Protein AF-A0A0D3GY79-F1 (afdb_monomer_lite)

Organism: NCBI:txid65489

Radius of gyration: 21.97 Å; chains: 1; bounding box: 36×21×72 Å

Sequence (81 aa):
MAAAAAAAADSTSAVPPAVVSAAEDTLAAAESVGDHLAEMVAAAGEDPDAIAELPPLRRARAFLAMAKAAASLFAGRQLSR

Foldseek 3Di:
DVVVVVVVVVPPDPDDVVNVVVVVVVVVVLVVVVVVVVVVVVVCVVPVCVLVPDDPVVSVVVVVVVVVNVVVVVVVVVVVD

Structure (mmCIF, N/CA/C/O backbone):
data_AF-A0A0D3GY79-F1
#
_entry.id   AF-A0A0D3GY79-F1
#
loop_
_atom_site.group_PDB
_atom_site.id
_atom_site.type_symbol
_atom_site.label_atom_id
_atom_site.label_alt_id
_atom_site.label_comp_id
_atom_site.label_asym_id
_atom_site.label_entity_id
_atom_site.label_seq_id
_atom_site.pdbx_PDB_ins_code
_atom_site.Cartn_x
_atom_site.Cartn_y
_atom_site.Cartn_z
_atom_site.occupancy
_atom_site.B_iso_or_equiv
_atom_site.auth_seq_id
_atom_site.auth_comp_id
_atom_site.auth_asym_id
_atom_site.auth_atom_id
_atom_site.pdbx_PDB_model_num
ATOM 1 N N . MET A 1 1 ? -19.055 8.138 53.984 1.00 43.66 1 MET A N 1
ATOM 2 C CA . MET A 1 1 ? -19.089 8.969 52.757 1.00 43.66 1 MET A CA 1
ATOM 3 C C . MET A 1 1 ? -17.732 8.964 52.031 1.00 43.66 1 MET A C 1
ATOM 5 O O . MET A 1 1 ? -17.294 9.993 51.555 1.00 43.66 1 MET A O 1
ATOM 9 N N . ALA A 1 2 ? -17.059 7.807 51.941 1.00 35.66 2 ALA A N 1
ATOM 10 C CA . ALA A 1 2 ? -15.784 7.651 51.217 1.00 35.66 2 ALA A CA 1
ATOM 11 C C . ALA A 1 2 ? -15.901 6.652 50.046 1.00 35.66 2 ALA A C 1
ATOM 13 O O . ALA A 1 2 ? -15.201 6.779 49.051 1.00 35.66 2 ALA A O 1
ATOM 14 N N . ALA A 1 3 ? -16.863 5.721 50.115 1.00 36.81 3 ALA A N 1
ATOM 15 C CA . ALA A 1 3 ? -17.108 4.731 49.065 1.00 36.81 3 ALA A CA 1
ATOM 16 C C . ALA A 1 3 ? -17.659 5.334 47.756 1.00 36.81 3 ALA A C 1
ATOM 18 O O . ALA A 1 3 ? -17.397 4.804 46.685 1.00 36.81 3 ALA A O 1
ATOM 19 N N . ALA A 1 4 ? -18.367 6.469 47.820 1.00 36.06 4 ALA A N 1
ATOM 20 C CA . ALA A 1 4 ? -18.899 7.140 46.628 1.00 36.06 4 ALA A CA 1
ATOM 21 C C . ALA A 1 4 ? -17.834 7.938 45.846 1.00 36.06 4 ALA A C 1
ATOM 23 O O . ALA A 1 4 ? -18.014 8.187 44.661 1.00 36.06 4 ALA A O 1
ATOM 24 N N . ALA A 1 5 ? -16.716 8.311 46.483 1.00 37.41 5 ALA A N 1
ATOM 25 C CA . ALA A 1 5 ? -15.626 9.040 45.829 1.00 37.41 5 ALA A CA 1
ATOM 26 C C . ALA A 1 5 ? -14.671 8.108 45.058 1.00 37.41 5 ALA A C 1
ATOM 28 O O . ALA A 1 5 ? -14.062 8.531 44.081 1.00 37.41 5 ALA A O 1
ATOM 29 N N . ALA A 1 6 ? -14.589 6.829 45.446 1.00 41.06 6 ALA A N 1
ATOM 30 C CA . ALA A 1 6 ? -13.802 5.824 44.729 1.00 41.06 6 ALA A CA 1
ATOM 31 C C . ALA A 1 6 ? -14.456 5.378 43.406 1.00 41.06 6 ALA A C 1
ATOM 33 O O . ALA A 1 6 ? -13.755 4.958 42.496 1.00 41.06 6 ALA A O 1
ATOM 34 N N . ALA A 1 7 ? -15.779 5.529 43.266 1.00 38.97 7 ALA A N 1
ATOM 35 C CA . ALA A 1 7 ? -16.495 5.230 42.021 1.00 38.97 7 ALA A CA 1
ATOM 36 C C . ALA A 1 7 ? -16.393 6.351 40.966 1.00 38.97 7 ALA A C 1
ATOM 38 O O . ALA A 1 7 ? -16.698 6.123 39.801 1.00 38.97 7 ALA A O 1
ATOM 39 N N . ALA A 1 8 ? -15.963 7.556 41.361 1.00 44.59 8 ALA A N 1
ATOM 40 C CA . ALA A 1 8 ? -15.810 8.710 40.468 1.00 44.59 8 ALA A CA 1
ATOM 41 C C . ALA A 1 8 ? -14.350 8.963 40.038 1.00 44.59 8 ALA A C 1
ATOM 43 O O . ALA A 1 8 ? -14.095 9.846 39.224 1.00 44.59 8 ALA A O 1
ATOM 44 N N . ALA A 1 9 ? -13.391 8.207 40.585 1.00 39.00 9 ALA A N 1
ATOM 45 C CA . ALA A 1 9 ? -11.974 8.309 40.230 1.00 39.00 9 ALA A CA 1
ATOM 46 C C . ALA A 1 9 ? -11.535 7.286 39.165 1.00 39.00 9 ALA A C 1
ATOM 48 O O . ALA A 1 9 ? -10.446 7.422 38.619 1.00 39.00 9 ALA A O 1
ATOM 49 N N . ASP A 1 10 ? -12.387 6.312 38.822 1.00 40.25 10 ASP A N 1
ATOM 50 C CA . ASP A 1 10 ? -12.100 5.297 37.791 1.00 40.25 10 ASP A CA 1
ATOM 51 C C . ASP A 1 10 ? -12.503 5.743 36.370 1.00 40.25 10 ASP A C 1
ATOM 53 O O . ASP A 1 10 ? -12.308 5.046 35.381 1.00 40.25 10 ASP A O 1
ATOM 57 N N . SER A 1 11 ? -13.024 6.965 36.234 1.00 46.88 11 SER A N 1
ATOM 58 C CA . SER A 1 11 ? -13.289 7.617 34.945 1.00 46.88 11 SER A CA 1
ATOM 59 C C . SER A 1 11 ? -12.062 8.337 34.364 1.00 46.88 11 SER A C 1
ATOM 61 O O . SER A 1 11 ? -12.195 9.155 33.453 1.00 46.88 11 SER A O 1
ATOM 63 N N . THR A 1 12 ? -10.856 8.043 34.863 1.00 53.38 12 THR A N 1
ATOM 64 C CA . THR A 1 12 ? -9.589 8.532 34.303 1.00 53.38 12 THR A CA 1
ATOM 65 C C . THR A 1 12 ? -9.092 7.598 33.193 1.00 53.38 12 THR A C 1
ATOM 67 O O . THR A 1 12 ? -8.134 6.856 33.346 1.00 53.38 12 THR A O 1
ATOM 70 N N . SER A 1 13 ? -9.756 7.645 32.036 1.00 56.56 13 SER A N 1
ATOM 71 C CA . SER A 1 13 ? -9.223 7.136 30.762 1.00 56.56 13 SER A CA 1
ATOM 72 C C . SER A 1 13 ? -8.779 5.659 30.747 1.00 56.56 13 SER A C 1
ATOM 74 O O . SER A 1 13 ? -7.665 5.341 30.325 1.00 56.56 13 SER A O 1
ATOM 76 N N . ALA A 1 14 ? -9.657 4.730 31.126 1.00 71.38 14 ALA A N 1
ATOM 77 C CA . ALA A 1 14 ? -9.483 3.335 30.728 1.00 71.38 14 ALA A CA 1
ATOM 78 C C . ALA A 1 14 ? -9.818 3.215 29.230 1.00 71.38 14 ALA A C 1
ATOM 80 O O . ALA A 1 14 ? -10.982 3.320 28.836 1.00 71.38 14 ALA A O 1
ATOM 81 N N . VAL A 1 15 ? -8.796 3.072 28.378 1.00 75.06 15 VAL A N 1
ATOM 82 C CA . VAL A 1 15 ? -8.979 2.847 26.935 1.00 75.06 15 VAL A CA 1
ATOM 83 C C . VAL A 1 15 ? -9.876 1.614 26.751 1.00 75.06 15 VAL A C 1
ATOM 85 O O . VAL A 1 15 ? -9.554 0.559 27.302 1.00 75.06 15 VAL A O 1
ATOM 88 N N . PRO A 1 16 ? -11.002 1.710 26.017 1.00 86.56 16 PRO A N 1
ATOM 89 C CA . PRO A 1 16 ? -11.897 0.574 25.840 1.00 86.56 16 PRO A CA 1
ATOM 90 C C . PRO A 1 16 ? -11.160 -0.611 25.203 1.00 86.56 16 PRO A C 1
ATOM 92 O O . PRO A 1 16 ? -10.375 -0.399 24.278 1.00 86.56 16 PRO A O 1
ATOM 95 N N . PRO A 1 17 ? -11.443 -1.862 25.604 1.00 82.06 17 PRO A N 1
ATOM 96 C CA . PRO A 1 17 ? -10.750 -3.038 25.070 1.00 82.06 17 PRO A CA 1
ATOM 97 C C . PRO A 1 17 ? -10.887 -3.156 23.546 1.00 82.06 17 PRO A C 1
ATOM 99 O O . PRO A 1 17 ? -9.946 -3.552 22.873 1.00 82.06 17 PRO A O 1
ATOM 102 N N . ALA A 1 18 ? -12.014 -2.709 22.985 1.00 83.56 18 ALA A N 1
ATOM 103 C CA . ALA A 1 18 ? -12.214 -2.645 21.539 1.00 83.56 18 ALA A CA 1
ATOM 104 C C . ALA A 1 18 ? -11.211 -1.720 20.824 1.00 83.56 18 ALA A C 1
ATOM 106 O O . ALA A 1 18 ? -10.822 -1.996 19.695 1.00 83.56 18 ALA A O 1
ATOM 107 N N . VAL A 1 19 ? -10.780 -0.633 21.473 1.00 86.25 19 VAL A N 1
ATOM 108 C CA . VAL A 1 19 ? -9.764 0.279 20.927 1.00 86.25 19 VAL A CA 1
ATOM 109 C C . VAL A 1 19 ? -8.385 -0.375 20.968 1.00 86.25 19 VAL A C 1
ATOM 111 O O . VAL A 1 19 ? -7.618 -0.214 20.025 1.00 86.25 19 VAL A O 1
ATOM 114 N N . VAL A 1 20 ? -8.087 -1.149 22.018 1.00 87.06 20 VAL A N 1
ATOM 115 C CA . VAL A 1 20 ? -6.835 -1.915 22.120 1.00 87.06 20 VAL A CA 1
ATOM 116 C C . VAL A 1 20 ? -6.772 -2.986 21.031 1.00 87.06 20 VAL A C 1
ATOM 118 O O . VAL A 1 20 ? -5.814 -3.002 20.268 1.00 87.06 20 VAL A O 1
ATOM 121 N N . SER A 1 21 ? -7.822 -3.797 20.871 1.00 87.06 21 SER A N 1
ATOM 122 C CA . SER A 1 21 ? -7.874 -4.812 19.810 1.00 87.06 21 SER A CA 1
ATOM 123 C C . SER A 1 21 ? -7.801 -4.199 18.411 1.00 87.06 21 SER A C 1
ATOM 125 O O . SER A 1 21 ? -7.055 -4.682 17.571 1.00 87.06 21 SER A O 1
ATOM 127 N N . ALA A 1 22 ? -8.496 -3.082 18.164 1.00 84.88 22 ALA A N 1
ATOM 128 C CA . ALA A 1 22 ? -8.393 -2.386 16.883 1.00 84.88 22 ALA A CA 1
ATOM 129 C C . ALA A 1 22 ? -6.973 -1.852 16.618 1.00 84.88 22 ALA A C 1
ATOM 131 O O . ALA A 1 22 ? -6.527 -1.840 15.469 1.00 84.88 22 ALA A O 1
ATOM 132 N N . ALA A 1 23 ? -6.257 -1.407 17.655 1.00 85.12 23 ALA A N 1
ATOM 133 C CA . ALA A 1 23 ? -4.870 -0.972 17.532 1.00 85.12 23 ALA A CA 1
ATOM 134 C C . ALA A 1 23 ? -3.926 -2.148 17.235 1.00 85.12 23 ALA A C 1
ATOM 136 O O . ALA A 1 23 ? -3.053 -2.008 16.383 1.00 85.12 23 ALA A O 1
ATOM 137 N N . GLU A 1 24 ? -4.128 -3.299 17.879 1.00 87.69 24 GLU A N 1
ATOM 138 C CA . GLU A 1 24 ? -3.383 -4.537 17.611 1.00 87.69 24 GLU A CA 1
ATOM 139 C C . GLU A 1 24 ? -3.626 -5.048 16.184 1.00 87.69 24 GLU A C 1
ATOM 141 O O . GLU A 1 24 ? -2.668 -5.310 15.461 1.00 87.69 24 GLU A O 1
ATOM 146 N N . ASP A 1 25 ? -4.883 -5.086 15.732 1.00 87.06 25 ASP A N 1
ATOM 147 C CA . ASP A 1 25 ? -5.241 -5.461 14.357 1.00 87.06 25 ASP A CA 1
ATOM 148 C C . ASP A 1 25 ? -4.611 -4.505 13.335 1.00 87.06 25 ASP A C 1
ATOM 150 O O . ASP A 1 25 ? -4.097 -4.920 12.294 1.00 87.06 25 ASP A O 1
ATOM 154 N N . THR A 1 26 ? -4.623 -3.203 13.640 1.00 82.75 26 THR A N 1
ATOM 155 C CA . THR A 1 26 ? -4.006 -2.183 12.784 1.00 82.75 26 THR A CA 1
ATOM 156 C C . THR A 1 26 ? -2.488 -2.337 12.742 1.00 82.75 26 THR A C 1
ATOM 158 O O . THR A 1 26 ? -1.895 -2.177 11.675 1.00 82.75 26 THR A O 1
ATOM 161 N N . LEU A 1 27 ? -1.854 -2.664 13.872 1.00 82.81 27 LEU A N 1
ATOM 162 C CA . LEU A 1 27 ? -0.420 -2.930 13.943 1.00 82.81 27 LEU A CA 1
ATOM 163 C C . LEU A 1 27 ? -0.055 -4.172 13.122 1.00 82.81 27 LEU A C 1
ATOM 165 O O . LEU A 1 27 ? 0.821 -4.080 12.266 1.00 82.81 27 LEU A O 1
ATOM 169 N N . ALA A 1 28 ? -0.778 -5.280 13.295 1.00 81.44 28 ALA A N 1
ATOM 170 C CA . ALA A 1 28 ? -0.558 -6.510 12.535 1.00 81.44 28 ALA A CA 1
ATOM 171 C C . ALA A 1 28 ? -0.745 -6.296 11.021 1.00 81.44 28 ALA A C 1
ATOM 173 O O . ALA A 1 28 ? 0.042 -6.779 10.205 1.00 81.44 28 ALA A O 1
ATOM 174 N N . ALA A 1 29 ? -1.757 -5.517 10.624 1.00 76.31 29 ALA A N 1
ATOM 175 C CA . ALA A 1 29 ? -1.959 -5.143 9.228 1.00 76.31 29 ALA A CA 1
ATOM 176 C C . ALA A 1 29 ? -0.816 -4.263 8.692 1.00 76.31 29 ALA A C 1
ATOM 178 O O . ALA A 1 29 ? -0.389 -4.435 7.549 1.00 76.31 29 ALA A O 1
ATOM 179 N N . ALA A 1 30 ? -0.303 -3.331 9.500 1.00 76.81 30 ALA A N 1
ATOM 180 C CA . ALA A 1 30 ? 0.816 -2.477 9.119 1.00 76.81 30 ALA A CA 1
ATOM 181 C C . ALA A 1 30 ? 2.125 -3.268 8.962 1.00 76.81 30 ALA A C 1
ATOM 183 O O . ALA A 1 30 ? 2.858 -3.025 8.003 1.00 76.81 30 ALA A O 1
ATOM 184 N N . GLU A 1 31 ? 2.392 -4.224 9.854 1.00 80.00 31 GLU A N 1
ATOM 185 C CA . GLU A 1 31 ? 3.535 -5.141 9.768 1.00 80.00 31 GLU A CA 1
ATOM 186 C C . GLU A 1 31 ? 3.452 -6.001 8.503 1.00 80.00 31 GLU A C 1
ATOM 188 O O . GLU A 1 31 ? 4.385 -5.995 7.704 1.00 80.00 31 GLU A O 1
ATOM 193 N N . SER A 1 32 ? 2.294 -6.612 8.229 1.00 76.06 32 SER A N 1
ATOM 194 C CA . SER A 1 32 ? 2.078 -7.414 7.016 1.00 76.06 32 SER A CA 1
ATOM 195 C C . SER A 1 32 ? 2.281 -6.615 5.720 1.00 76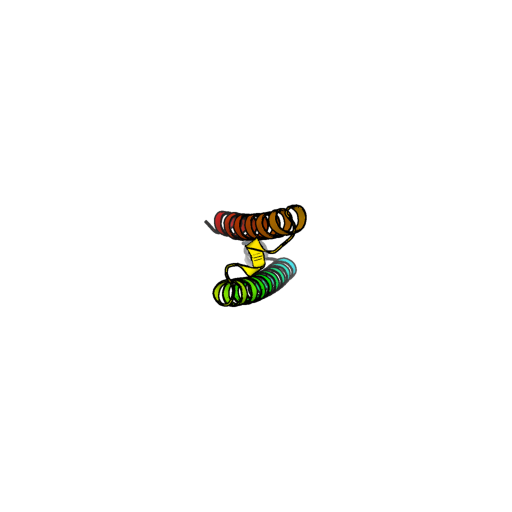.06 32 SER A C 1
ATOM 197 O O . SER A 1 32 ? 2.890 -7.105 4.766 1.00 76.06 32 SER A O 1
ATOM 199 N N . VAL A 1 33 ? 1.807 -5.365 5.671 1.00 79.12 33 VAL A N 1
ATOM 200 C CA . VAL A 1 33 ? 2.063 -4.467 4.532 1.00 79.12 33 VAL A CA 1
ATOM 201 C C . VAL A 1 33 ? 3.549 -4.115 4.430 1.00 79.12 33 VAL A C 1
ATOM 203 O O . VAL A 1 33 ? 4.072 -4.009 3.319 1.00 79.12 33 VAL A O 1
ATOM 206 N N . GLY A 1 34 ? 4.227 -3.933 5.566 1.00 75.44 34 GLY A N 1
ATOM 207 C CA . GLY A 1 34 ? 5.668 -3.706 5.642 1.00 75.44 34 GLY A CA 1
ATOM 208 C C . GLY A 1 34 ? 6.472 -4.864 5.054 1.00 75.44 34 GLY A C 1
ATOM 209 O O . GLY A 1 34 ? 7.333 -4.623 4.207 1.00 75.44 34 GLY A O 1
ATOM 210 N N . ASP A 1 35 ? 6.139 -6.099 5.423 1.00 81.69 35 ASP A N 1
ATOM 211 C CA . ASP A 1 35 ? 6.781 -7.312 4.908 1.00 81.69 35 ASP A CA 1
ATOM 212 C C . ASP A 1 35 ? 6.584 -7.445 3.395 1.00 81.69 35 ASP A C 1
ATOM 214 O O . ASP A 1 35 ? 7.546 -7.620 2.647 1.00 81.69 35 ASP A O 1
ATOM 218 N N . HIS A 1 36 ? 5.353 -7.254 2.915 1.00 75.25 36 HIS A N 1
ATOM 219 C CA . HIS A 1 36 ? 5.053 -7.348 1.487 1.00 75.25 36 HIS A CA 1
ATOM 220 C C . HIS A 1 36 ? 5.756 -6.255 0.664 1.00 75.25 36 HIS A C 1
ATOM 222 O O . HIS A 1 36 ? 6.191 -6.479 -0.467 1.00 75.25 36 HIS A O 1
ATOM 228 N N . LEU A 1 37 ? 5.905 -5.056 1.237 1.00 75.56 37 LEU A N 1
ATOM 229 C CA . LEU A 1 37 ? 6.693 -3.986 0.633 1.00 75.56 37 LEU A CA 1
ATOM 230 C C . LEU A 1 37 ? 8.186 -4.339 0.615 1.00 75.56 37 LEU A C 1
ATOM 232 O O . LEU A 1 37 ? 8.842 -4.078 -0.391 1.00 75.56 37 LEU A O 1
ATOM 236 N N . ALA A 1 38 ? 8.718 -4.926 1.688 1.00 76.81 38 ALA A N 1
ATOM 237 C CA . ALA A 1 38 ? 10.114 -5.347 1.769 1.00 76.81 38 ALA A CA 1
ATOM 238 C C . ALA A 1 38 ? 10.435 -6.447 0.746 1.00 76.81 38 ALA A C 1
ATOM 240 O O . ALA A 1 38 ? 11.444 -6.339 0.051 1.00 76.81 38 ALA A O 1
ATOM 241 N N . GLU A 1 39 ? 9.554 -7.437 0.580 1.00 78.12 39 GLU A N 1
ATOM 242 C CA . GLU A 1 39 ? 9.656 -8.458 -0.472 1.00 78.12 39 GLU A CA 1
ATOM 243 C C . GLU A 1 39 ? 9.653 -7.829 -1.867 1.00 78.12 39 GLU A C 1
ATOM 245 O O . GLU A 1 39 ? 10.504 -8.141 -2.699 1.00 78.12 39 GLU A O 1
ATOM 250 N N . MET A 1 40 ? 8.735 -6.892 -2.119 1.00 71.25 40 MET A N 1
ATOM 251 C CA . MET A 1 40 ? 8.650 -6.203 -3.405 1.00 71.25 40 MET A CA 1
ATOM 252 C C . MET A 1 40 ? 9.894 -5.345 -3.686 1.00 71.25 40 MET A C 1
ATOM 254 O O . MET A 1 40 ? 10.350 -5.287 -4.826 1.00 71.25 40 MET A O 1
ATOM 258 N N . VAL A 1 41 ? 10.462 -4.691 -2.668 1.00 73.94 41 VAL A N 1
ATOM 259 C CA . VAL A 1 41 ? 11.711 -3.920 -2.790 1.00 73.94 41 VAL A CA 1
ATOM 260 C C . VAL A 1 41 ? 12.911 -4.842 -3.002 1.00 73.94 41 VAL A C 1
ATOM 262 O O . VAL A 1 41 ? 13.764 -4.519 -3.823 1.00 73.94 41 VAL A O 1
ATOM 265 N N . ALA A 1 42 ? 12.976 -5.984 -2.314 1.00 77.19 42 ALA A N 1
ATOM 266 C CA . ALA A 1 42 ? 14.027 -6.978 -2.513 1.00 77.19 42 ALA A CA 1
ATOM 267 C C . ALA A 1 42 ? 13.990 -7.544 -3.940 1.00 77.19 42 ALA A C 1
ATOM 269 O O . ALA A 1 42 ? 15.011 -7.530 -4.623 1.00 77.19 42 ALA A O 1
ATOM 270 N N . ALA A 1 43 ? 12.803 -7.919 -4.427 1.00 70.38 43 ALA A N 1
ATOM 271 C CA . ALA A 1 43 ? 12.601 -8.387 -5.797 1.00 70.38 43 ALA A CA 1
ATOM 272 C C . ALA A 1 43 ? 12.952 -7.309 -6.840 1.00 70.38 43 ALA A C 1
ATOM 274 O O . ALA A 1 43 ? 13.598 -7.599 -7.842 1.00 70.38 43 ALA A O 1
ATOM 275 N N . ALA A 1 44 ? 12.588 -6.047 -6.588 1.00 68.25 44 ALA A N 1
ATOM 276 C CA . ALA A 1 44 ? 12.979 -4.926 -7.444 1.00 68.25 44 ALA A CA 1
ATOM 277 C C . ALA A 1 44 ? 14.483 -4.594 -7.363 1.00 68.25 44 ALA A C 1
ATOM 279 O O . ALA A 1 44 ? 15.019 -3.971 -8.271 1.00 68.25 44 ALA A O 1
ATOM 280 N N . GLY A 1 45 ? 15.174 -4.969 -6.283 1.00 69.69 45 GLY A N 1
ATOM 281 C CA . GLY A 1 45 ? 16.632 -4.873 -6.183 1.00 69.69 45 GLY A CA 1
ATOM 282 C C . GLY A 1 45 ? 17.354 -5.965 -6.976 1.00 69.69 45 GLY A C 1
ATOM 283 O O . GLY A 1 45 ? 18.471 -5.744 -7.438 1.00 69.69 45 GLY A O 1
ATOM 284 N N . GLU A 1 46 ? 16.710 -7.120 -7.142 1.00 77.62 46 GLU A N 1
ATOM 285 C CA . GLU A 1 46 ? 17.201 -8.257 -7.925 1.00 77.62 46 GLU A CA 1
ATOM 286 C C . GLU A 1 46 ? 17.033 -8.021 -9.435 1.00 77.62 46 GLU A C 1
ATOM 288 O O . GLU A 1 46 ? 17.918 -8.366 -10.217 1.00 77.62 46 GLU A O 1
ATOM 293 N N . ASP A 1 47 ? 15.944 -7.353 -9.827 1.00 76.00 47 ASP A N 1
ATOM 294 C CA . ASP A 1 47 ? 15.716 -6.863 -11.187 1.00 76.00 47 ASP A CA 1
ATOM 295 C C . ASP A 1 47 ? 15.140 -5.428 -11.172 1.00 76.00 47 ASP A C 1
ATOM 297 O O . ASP A 1 47 ? 13.917 -5.230 -11.126 1.00 76.00 47 ASP A O 1
ATOM 301 N N . PRO A 1 48 ? 16.008 -4.399 -11.209 1.00 65.44 48 PRO A N 1
ATOM 302 C CA . PRO A 1 48 ? 15.582 -3.000 -11.221 1.00 65.44 48 PRO A CA 1
ATOM 303 C C . PRO A 1 48 ? 14.891 -2.591 -12.528 1.00 65.44 48 PRO A C 1
ATOM 305 O O . PRO A 1 48 ? 14.139 -1.609 -12.543 1.00 65.44 48 PRO A O 1
ATOM 308 N N . ASP A 1 49 ? 15.093 -3.351 -13.606 1.00 72.00 49 ASP A N 1
ATOM 309 C CA . ASP A 1 49 ? 14.463 -3.105 -14.896 1.00 72.00 49 ASP A CA 1
ATOM 310 C C . ASP A 1 49 ? 13.074 -3.754 -14.989 1.00 72.00 49 ASP A C 1
ATOM 312 O O . ASP A 1 49 ? 12.241 -3.272 -15.757 1.00 72.00 49 ASP A O 1
ATOM 316 N N . ALA A 1 50 ? 12.725 -4.715 -14.126 1.00 72.19 50 ALA A N 1
ATOM 317 C CA . ALA A 1 50 ? 11.396 -5.341 -14.091 1.00 72.19 50 ALA A CA 1
ATOM 318 C C . ALA A 1 50 ? 10.241 -4.323 -14.014 1.00 72.19 50 ALA A C 1
ATOM 320 O O . ALA A 1 50 ? 9.201 -4.480 -14.661 1.00 72.19 50 ALA A O 1
ATOM 321 N N . ILE A 1 51 ? 10.407 -3.232 -13.253 1.00 68.31 51 ILE A N 1
ATOM 322 C CA . ILE A 1 51 ? 9.405 -2.152 -13.189 1.00 68.31 51 ILE A CA 1
ATOM 323 C C . ILE A 1 51 ? 9.438 -1.283 -14.458 1.00 68.31 51 ILE A C 1
ATOM 325 O O . ILE A 1 51 ? 8.391 -0.802 -14.913 1.00 68.31 51 ILE A O 1
ATOM 329 N N . ALA A 1 52 ? 10.615 -1.098 -15.057 1.00 73.88 52 ALA A N 1
ATOM 330 C CA . ALA A 1 52 ? 10.799 -0.400 -16.327 1.00 73.88 52 ALA A CA 1
ATOM 331 C C . ALA A 1 52 ? 10.278 -1.203 -17.535 1.00 73.88 52 ALA A C 1
ATOM 333 O O . ALA A 1 52 ? 9.929 -0.598 -18.551 1.00 73.88 52 ALA A O 1
ATOM 334 N N . GLU A 1 53 ? 10.118 -2.518 -17.411 1.00 78.81 53 GLU A N 1
ATOM 335 C CA . GLU A 1 53 ? 9.498 -3.384 -18.418 1.00 78.81 53 GLU A CA 1
ATOM 336 C C . GLU A 1 53 ? 7.964 -3.414 -18.323 1.00 78.81 53 GLU A C 1
ATOM 338 O O . GLU A 1 53 ? 7.274 -3.746 -19.292 1.00 78.81 53 GLU A O 1
ATOM 343 N N . LEU A 1 54 ? 7.383 -2.987 -17.193 1.00 74.25 54 LEU A N 1
ATOM 344 C CA . LEU A 1 54 ? 5.929 -2.903 -17.062 1.00 74.25 54 LEU A CA 1
ATOM 345 C C . LEU A 1 54 ? 5.332 -1.921 -18.086 1.00 74.25 54 LEU A C 1
ATOM 347 O O . LEU A 1 54 ? 5.841 -0.802 -18.240 1.00 74.25 54 LEU A O 1
ATOM 351 N N . PRO A 1 55 ? 4.175 -2.254 -18.698 1.00 85.12 55 PRO A N 1
ATOM 352 C CA . PRO A 1 55 ? 3.414 -1.315 -19.513 1.00 85.12 55 PRO A CA 1
ATOM 353 C C . PRO A 1 55 ? 3.140 -0.001 -18.757 1.00 85.12 55 PRO A C 1
ATOM 355 O O . PRO A 1 55 ? 2.870 -0.052 -17.550 1.00 85.12 55 PRO A O 1
ATOM 358 N N . PRO A 1 56 ? 3.115 1.168 -19.432 1.00 83.81 56 PRO A N 1
ATOM 359 C CA . PRO A 1 56 ? 3.090 2.482 -18.775 1.00 83.81 56 PRO A CA 1
ATOM 360 C C . PRO A 1 56 ? 2.007 2.643 -17.696 1.00 83.81 56 PRO A C 1
ATOM 362 O O . PRO A 1 56 ? 2.270 3.145 -16.605 1.00 83.81 56 PRO A O 1
ATOM 365 N N . LEU A 1 57 ? 0.794 2.145 -17.955 1.00 80.31 57 LEU A N 1
ATOM 366 C CA . LEU A 1 57 ? -0.313 2.199 -16.993 1.00 80.31 57 LEU A CA 1
ATOM 367 C C . LEU A 1 57 ? -0.101 1.301 -15.767 1.00 80.31 57 LEU A C 1
ATOM 369 O O . LEU A 1 57 ? -0.506 1.666 -14.664 1.00 80.31 57 LEU A O 1
ATOM 373 N N . ARG A 1 58 ? 0.511 0.123 -15.935 1.00 74.19 58 ARG A N 1
ATOM 374 C CA . ARG A 1 58 ? 0.826 -0.775 -14.811 1.00 74.19 58 ARG A CA 1
AT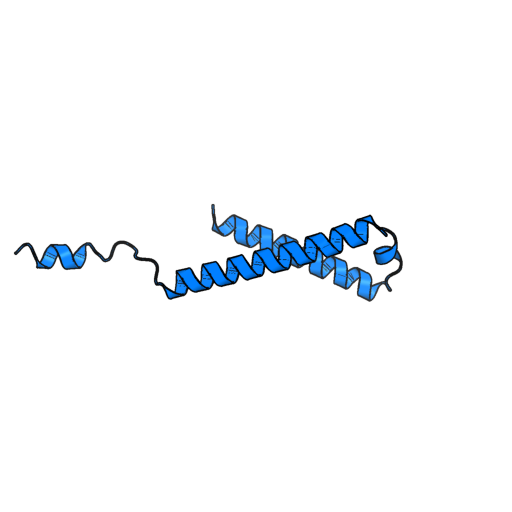OM 375 C C . ARG A 1 58 ? 1.928 -0.181 -13.944 1.00 74.19 58 ARG A C 1
ATOM 377 O O . ARG A 1 58 ? 1.786 -0.165 -12.726 1.00 74.19 58 ARG A O 1
ATOM 384 N N . ARG A 1 59 ? 2.949 0.399 -14.575 1.00 82.94 59 ARG A N 1
ATOM 385 C CA . ARG A 1 59 ? 4.034 1.106 -13.891 1.00 82.94 59 ARG A CA 1
ATOM 386 C C . ARG A 1 59 ? 3.517 2.276 -13.049 1.00 82.94 59 ARG A C 1
ATOM 388 O O . ARG A 1 59 ? 3.815 2.358 -11.863 1.00 82.94 59 ARG A O 1
ATOM 395 N N . ALA A 1 60 ? 2.669 3.132 -13.626 1.00 83.12 60 ALA A N 1
ATOM 396 C CA . ALA A 1 60 ? 2.063 4.254 -12.905 1.00 83.12 60 ALA A CA 1
ATOM 397 C C . ALA A 1 60 ? 1.221 3.800 -11.698 1.00 83.12 60 ALA A C 1
ATOM 399 O O . ALA A 1 60 ? 1.253 4.432 -10.644 1.00 83.12 60 ALA A O 1
ATOM 400 N N . ARG A 1 61 ? 0.492 2.681 -11.823 1.00 77.19 61 ARG A N 1
ATOM 401 C CA . ARG A 1 61 ? -0.282 2.097 -10.715 1.00 77.19 61 ARG A CA 1
ATOM 402 C C . ARG A 1 61 ? 0.608 1.555 -9.599 1.00 77.19 61 ARG A C 1
ATOM 404 O O . ARG A 1 61 ? 0.276 1.776 -8.439 1.00 77.19 61 ARG A O 1
ATOM 411 N N . ALA A 1 62 ? 1.719 0.902 -9.937 1.00 79.50 62 ALA A N 1
ATOM 412 C CA . ALA A 1 62 ? 2.684 0.416 -8.952 1.00 79.50 62 ALA A CA 1
ATOM 413 C C . ALA A 1 62 ? 3.284 1.579 -8.141 1.00 79.50 62 ALA A C 1
ATOM 415 O O . ALA A 1 62 ? 3.232 1.567 -6.912 1.00 79.50 62 ALA A O 1
ATOM 416 N N . PHE A 1 63 ? 3.734 2.644 -8.815 1.00 83.06 63 PHE A N 1
ATOM 417 C CA . PHE A 1 63 ? 4.238 3.842 -8.134 1.00 83.06 63 PHE A CA 1
ATOM 418 C C . PHE A 1 63 ? 3.170 4.545 -7.292 1.00 83.06 63 PHE A C 1
ATOM 420 O O . PHE A 1 63 ? 3.456 4.982 -6.180 1.00 83.06 63 PHE A O 1
ATOM 427 N N . LEU A 1 64 ? 1.928 4.625 -7.774 1.00 80.81 64 LEU A N 1
ATOM 428 C CA . LEU A 1 64 ? 0.828 5.198 -6.999 1.00 80.81 64 LEU A CA 1
ATOM 429 C C . LEU A 1 64 ? 0.522 4.377 -5.739 1.00 80.81 64 LEU A C 1
ATOM 431 O O . LEU A 1 64 ? 0.261 4.956 -4.686 1.00 80.81 64 LEU A O 1
ATOM 435 N N . ALA A 1 65 ? 0.538 3.047 -5.835 1.00 78.25 65 ALA A N 1
ATOM 436 C CA . ALA A 1 65 ? 0.342 2.168 -4.686 1.00 78.25 65 ALA A CA 1
ATOM 437 C C . ALA A 1 65 ? 1.457 2.365 -3.648 1.00 78.25 65 ALA A C 1
ATOM 439 O O . ALA A 1 65 ? 1.163 2.565 -2.471 1.00 78.25 65 ALA A O 1
ATOM 440 N N . MET A 1 66 ? 2.713 2.429 -4.097 1.00 81.81 66 MET A N 1
ATOM 441 C CA . MET A 1 66 ? 3.866 2.711 -3.240 1.00 81.81 66 MET A CA 1
ATOM 442 C C . MET A 1 66 ? 3.757 4.089 -2.567 1.00 81.81 66 MET A C 1
ATOM 444 O O . MET A 1 66 ? 3.937 4.202 -1.355 1.00 81.81 66 MET A O 1
ATOM 448 N N . ALA A 1 67 ? 3.382 5.129 -3.317 1.00 82.81 67 ALA A N 1
ATOM 449 C CA . ALA A 1 67 ? 3.191 6.474 -2.778 1.00 82.81 67 ALA A CA 1
ATOM 450 C C . ALA A 1 67 ? 2.062 6.527 -1.734 1.00 82.81 67 ALA A C 1
ATOM 452 O O . ALA A 1 67 ? 2.208 7.177 -0.700 1.00 82.81 67 ALA A O 1
ATOM 453 N N . LYS A 1 68 ? 0.952 5.814 -1.967 1.00 76.69 68 LYS A N 1
ATOM 454 C CA . LYS A 1 68 ? -0.153 5.702 -1.001 1.00 76.69 68 LYS A CA 1
ATOM 455 C C . LYS A 1 68 ? 0.262 4.959 0.265 1.00 76.69 68 LYS A C 1
ATOM 457 O O . LYS A 1 68 ? -0.102 5.399 1.354 1.00 76.69 68 LYS A O 1
ATOM 462 N N . ALA A 1 69 ? 1.026 3.875 0.137 1.00 75.69 69 ALA A N 1
ATOM 463 C CA . ALA A 1 69 ? 1.554 3.138 1.281 1.00 75.69 69 ALA A CA 1
ATOM 464 C C . ALA A 1 69 ? 2.484 4.027 2.122 1.00 75.69 69 ALA A C 1
ATOM 466 O O . ALA A 1 69 ? 2.273 4.176 3.326 1.00 75.69 69 ALA A O 1
ATOM 467 N N . ALA A 1 70 ? 3.432 4.718 1.479 1.00 79.25 70 ALA A N 1
ATOM 468 C CA . ALA A 1 70 ? 4.324 5.662 2.147 1.00 79.25 70 ALA A CA 1
ATOM 469 C C . ALA A 1 70 ? 3.549 6.797 2.839 1.00 79.25 70 ALA A C 1
ATOM 471 O O . ALA A 1 70 ? 3.784 7.075 4.014 1.00 79.25 70 ALA A O 1
ATOM 472 N N . ALA A 1 71 ? 2.581 7.413 2.153 1.00 78.19 71 ALA A N 1
ATOM 473 C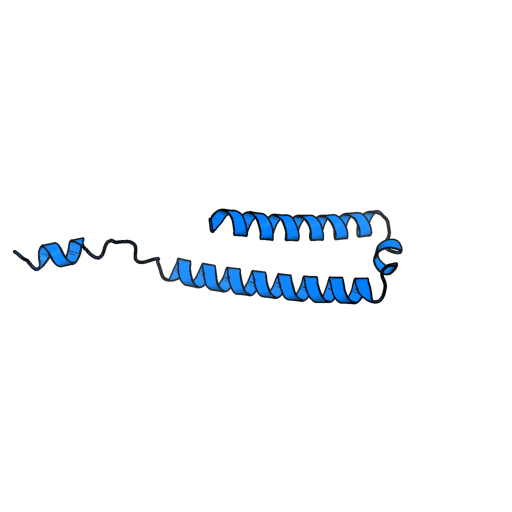 CA . ALA A 1 71 ? 1.749 8.470 2.725 1.00 78.19 71 ALA A CA 1
ATOM 474 C C . ALA A 1 71 ? 0.937 7.984 3.935 1.00 78.19 71 ALA A C 1
ATOM 476 O O . ALA A 1 71 ? 0.848 8.697 4.931 1.00 78.19 71 ALA A O 1
ATOM 477 N N . SER A 1 72 ? 0.395 6.765 3.881 1.00 75.31 72 SER A N 1
ATOM 478 C CA . SER A 1 72 ? -0.381 6.176 4.981 1.00 75.31 72 SER A CA 1
ATOM 479 C C . SER A 1 72 ? 0.496 5.902 6.205 1.00 75.31 72 SER A C 1
ATOM 481 O O . SER A 1 72 ? 0.126 6.268 7.320 1.00 75.31 72 SER A O 1
ATOM 483 N N . LEU A 1 73 ? 1.702 5.358 6.000 1.00 72.31 73 LEU A N 1
ATOM 484 C CA . LEU A 1 73 ? 2.689 5.157 7.067 1.00 72.31 73 LEU A CA 1
ATOM 485 C C . LEU A 1 73 ? 3.133 6.480 7.705 1.00 72.31 73 LEU A C 1
ATOM 487 O O . LEU A 1 73 ? 3.326 6.551 8.919 1.00 72.31 73 LEU A O 1
ATOM 491 N N . PHE A 1 74 ? 3.304 7.539 6.910 1.00 74.88 74 PHE A N 1
ATOM 492 C CA . PHE A 1 74 ? 3.645 8.864 7.432 1.00 74.88 74 PHE A CA 1
ATOM 493 C C . 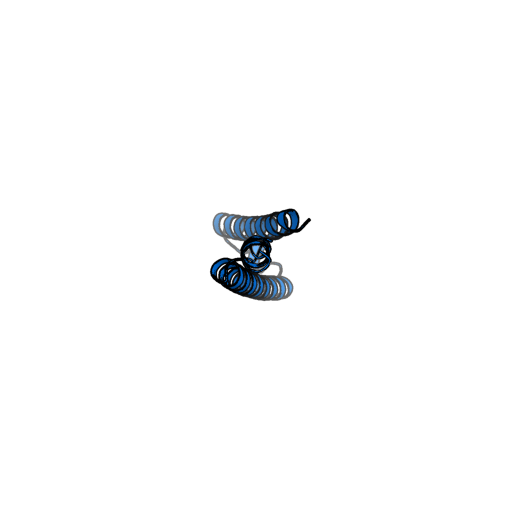PHE A 1 74 ? 2.475 9.531 8.163 1.00 74.88 74 PHE A C 1
ATOM 495 O O . PHE A 1 74 ? 2.697 10.139 9.210 1.00 74.88 74 PHE A O 1
ATOM 502 N N . ALA A 1 75 ? 1.247 9.396 7.661 1.00 75.31 75 ALA A N 1
ATOM 503 C CA . ALA A 1 75 ? 0.051 9.944 8.296 1.00 75.31 75 ALA A CA 1
ATOM 504 C C . ALA A 1 75 ? -0.218 9.294 9.663 1.00 75.31 75 ALA A C 1
ATOM 506 O O . ALA A 1 75 ? -0.462 10.006 10.636 1.00 75.31 75 ALA A O 1
ATOM 507 N N . GLY A 1 76 ? -0.079 7.967 9.771 1.00 64.25 76 GLY A N 1
ATOM 508 C CA . GLY A 1 76 ? -0.188 7.258 11.052 1.00 64.25 76 GLY A CA 1
ATOM 509 C C . GLY A 1 76 ? 0.879 7.690 12.065 1.00 64.25 76 GLY A C 1
ATOM 510 O O . GLY A 1 76 ? 0.595 7.830 13.251 1.00 64.25 76 GLY A O 1
ATOM 511 N N . ARG A 1 77 ? 2.095 8.003 11.595 1.00 57.78 77 ARG A N 1
ATOM 512 C CA . ARG A 1 77 ? 3.189 8.485 12.453 1.00 57.78 77 ARG A CA 1
ATOM 513 C C . ARG A 1 77 ? 2.960 9.890 13.019 1.00 57.78 77 ARG A C 1
ATOM 515 O O . ARG A 1 77 ? 3.476 10.183 14.093 1.00 57.78 77 ARG A O 1
ATOM 522 N N . GLN A 1 78 ? 2.223 10.758 12.320 1.00 54.66 78 GLN A N 1
ATOM 523 C CA . GLN A 1 78 ? 1.922 12.111 12.812 1.00 54.66 78 GLN A CA 1
ATOM 524 C C . GLN A 1 78 ? 0.846 12.133 13.899 1.00 54.66 78 GLN A C 1
ATOM 526 O O . GLN A 1 78 ? 0.853 13.046 14.712 1.00 54.66 78 GLN A O 1
ATOM 531 N N . LEU A 1 79 ? -0.031 11.127 13.958 1.00 45.66 79 LEU A N 1
ATOM 532 C CA . LEU A 1 79 ? -1.042 11.020 15.016 1.00 45.66 79 LEU A C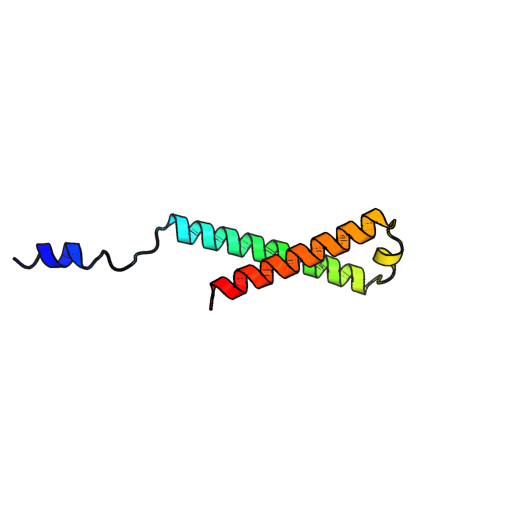A 1
ATOM 533 C C . LEU A 1 79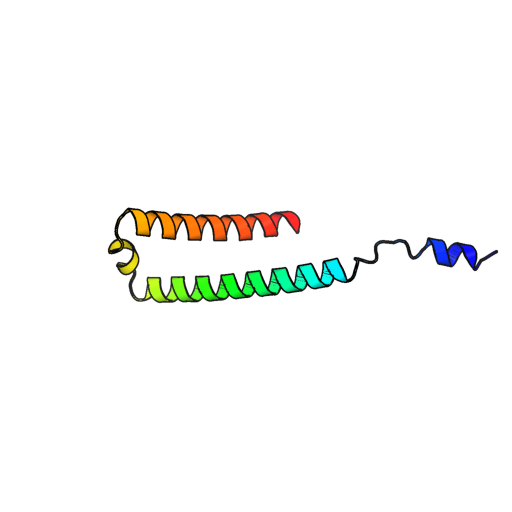 ? -0.467 10.543 16.368 1.00 45.66 79 LEU A C 1
ATOM 535 O O . LEU A 1 79 ? -1.152 10.607 17.381 1.00 45.66 79 LEU A O 1
ATOM 539 N N . SER A 1 80 ? 0.775 10.044 16.372 1.00 45.19 80 SER A N 1
ATOM 540 C CA . SER A 1 80 ? 1.496 9.525 17.545 1.00 45.19 80 SER A CA 1
ATOM 541 C C . SER A 1 80 ? 2.482 10.539 18.162 1.00 45.19 80 SER A C 1
ATOM 543 O O . SER A 1 80 ? 3.228 10.173 19.075 1.00 45.19 80 SER A O 1
ATOM 545 N N . ARG A 1 81 ? 2.539 11.777 17.658 1.00 46.00 81 ARG A N 1
ATOM 546 C CA . ARG A 1 81 ? 3.323 12.886 18.231 1.00 46.00 81 ARG A CA 1
ATOM 547 C C . ARG A 1 81 ? 2.400 13.935 18.828 1.00 46.00 81 ARG A C 1
ATOM 549 O O . ARG A 1 81 ? 2.817 14.517 19.850 1.00 46.00 81 ARG A O 1
#

Secondary structure (DSSP, 8-state):
--HHHHTSSTTS----HHHHHHHHHHHHHHHHHHHHHHHHHHHHHH-TTHHHHS-HHHHHHHHHHHHHHHHHHHHHHHTT-

pLDDT: mean 70.56, std 15.15, range [35.66, 87.69]